Protein AF-A0AAU4X319-F1 (afdb_monomer_lite)

Secondary structure (DSSP, 8-state):
-HHHHHHHHTT--TT-GGGSHHHHHHHHHHHHHHHHHHHHHHHHH-SSHHHHHHHHHHHHHHHHHHHHHHTTTS--TT--HHHHHHHHHHHHHHHHHHHHHHHHHS-----

Sequence (111 aa):
MVVAVLAHAAGASDDFDPLHLSAYAPLTVFGVVLGAIGWAVVRRVAKNPAGLLRWLVPVLVVASFAPDLSLLGGGTPGSGPLAVAALMVMHVVVAVAAVTAYRRVLPLTVR

Radius of gyration: 16.07 Å; chains: 1; bounding box: 40×24×44 Å

Foldseek 3Di:
DVLLVVLVVVPQDPLPVCSDCVNCVVVLVVVLVVVLVVLVCLLVPPPCSPVVCVVVLVVVLVVVLPVLVVLPPPPDPRSDPSVSVSVSVVSVVSSVVSVVVCCVVPNRDDD

pLDDT: mean 71.29, std 10.65, range [48.81, 84.88]

Structure (mmCIF, N/CA/C/O backbone):
data_AF-A0AAU4X319-F1
#
_entry.id   AF-A0AAU4X319-F1
#
loop_
_atom_site.group_PDB
_atom_site.id
_atom_site.type_symbol
_atom_site.label_atom_id
_atom_site.label_alt_id
_atom_site.label_comp_id
_atom_site.label_asym_id
_atom_site.label_entity_id
_atom_site.label_seq_id
_atom_site.pdbx_PDB_ins_code
_atom_site.Cartn_x
_atom_site.Cartn_y
_atom_site.Cartn_z
_atom_site.occupancy
_atom_site.B_iso_or_equiv
_atom_site.auth_seq_id
_atom_site.auth_comp_id
_atom_site.auth_asym_id
_atom_site.auth_atom_id
_atom_site.pdbx_PDB_model_num
ATOM 1 N N . MET A 1 1 ? 1.657 -9.199 -8.985 1.00 52.47 1 MET A N 1
ATOM 2 C CA . MET A 1 1 ? 1.626 -10.009 -10.225 1.00 52.47 1 MET A CA 1
ATOM 3 C C . MET A 1 1 ? 1.075 -9.238 -11.416 1.00 52.47 1 MET A C 1
ATOM 5 O O . MET A 1 1 ? 1.861 -8.971 -12.306 1.00 52.47 1 MET A O 1
ATOM 9 N N . VAL A 1 2 ? -0.195 -8.805 -11.432 1.00 58.72 2 VAL A N 1
ATOM 10 C CA . VAL A 1 2 ? -0.775 -8.093 -12.600 1.00 58.72 2 VAL A CA 1
ATOM 11 C C . VAL A 1 2 ? 0.015 -6.833 -12.992 1.00 58.72 2 VAL A C 1
ATOM 13 O O . VAL A 1 2 ? 0.280 -6.625 -14.167 1.00 58.72 2 VAL A O 1
ATOM 16 N N . VAL A 1 3 ? 0.471 -6.043 -12.013 1.00 57.28 3 VAL A N 1
ATOM 17 C CA . VAL A 1 3 ? 1.262 -4.819 -12.261 1.00 57.28 3 VAL A CA 1
ATOM 18 C C . VAL A 1 3 ? 2.619 -5.122 -12.909 1.00 57.28 3 VAL A C 1
ATOM 20 O O . VAL A 1 3 ? 2.998 -4.448 -13.856 1.00 57.28 3 VAL A O 1
ATOM 23 N N . ALA A 1 4 ? 3.319 -6.166 -12.454 1.00 55.31 4 ALA A N 1
ATOM 24 C CA . ALA A 1 4 ? 4.607 -6.567 -13.025 1.00 55.31 4 ALA A CA 1
ATOM 25 C C . ALA A 1 4 ? 4.453 -7.082 -14.465 1.00 55.31 4 ALA A C 1
ATOM 27 O O . ALA A 1 4 ? 5.253 -6.744 -15.328 1.00 55.31 4 ALA A O 1
ATOM 28 N N . VAL A 1 5 ? 3.391 -7.844 -14.746 1.00 60.62 5 VAL A N 1
ATOM 29 C CA . VAL A 1 5 ? 3.085 -8.321 -16.106 1.00 60.62 5 VAL A CA 1
ATOM 30 C C . VAL A 1 5 ? 2.743 -7.152 -17.034 1.00 60.62 5 VAL A C 1
ATOM 32 O O . VAL A 1 5 ? 3.241 -7.094 -18.153 1.00 60.62 5 VAL A O 1
ATOM 35 N N . LEU A 1 6 ? 1.943 -6.191 -16.562 1.00 56.38 6 LEU A N 1
ATOM 36 C CA . LEU A 1 6 ? 1.604 -4.990 -17.329 1.00 56.38 6 LEU A CA 1
ATOM 37 C C . LEU A 1 6 ? 2.817 -4.086 -17.572 1.00 56.38 6 LEU A C 1
ATOM 39 O O . LEU A 1 6 ? 2.904 -3.473 -18.628 1.00 56.38 6 LEU A O 1
ATOM 43 N N . ALA A 1 7 ? 3.755 -4.017 -16.628 1.00 58.50 7 ALA A N 1
ATOM 44 C CA . ALA A 1 7 ? 4.971 -3.227 -16.772 1.00 58.50 7 ALA A CA 1
ATOM 45 C C . ALA A 1 7 ? 5.915 -3.803 -17.840 1.00 58.50 7 ALA A C 1
ATOM 47 O O . ALA A 1 7 ? 6.374 -3.050 -18.696 1.00 58.50 7 ALA A O 1
ATOM 48 N N . HIS A 1 8 ? 6.134 -5.123 -17.865 1.00 58.03 8 HIS A N 1
ATOM 49 C CA . HIS A 1 8 ? 6.892 -5.766 -18.950 1.00 58.03 8 HIS A CA 1
ATOM 50 C C . HIS A 1 8 ? 6.163 -5.634 -20.293 1.00 58.03 8 HIS A C 1
ATOM 52 O O . HIS A 1 8 ? 6.770 -5.271 -21.297 1.00 58.03 8 HIS A O 1
ATOM 58 N N . ALA A 1 9 ? 4.836 -5.813 -20.311 1.00 59.41 9 ALA A N 1
ATOM 59 C CA . ALA A 1 9 ? 4.034 -5.624 -21.521 1.00 59.41 9 ALA A CA 1
ATOM 60 C C . ALA A 1 9 ? 4.058 -4.174 -22.048 1.00 59.41 9 ALA A C 1
ATOM 62 O O . ALA A 1 9 ? 3.877 -3.954 -23.243 1.00 59.41 9 ALA A O 1
ATOM 63 N N . ALA A 1 10 ? 4.296 -3.189 -21.176 1.00 56.91 10 ALA A N 1
ATOM 64 C CA . ALA A 1 10 ? 4.454 -1.778 -21.528 1.00 56.91 10 ALA A CA 1
ATOM 65 C C . ALA A 1 10 ? 5.903 -1.384 -21.891 1.00 56.91 10 ALA A C 1
ATOM 67 O O . ALA A 1 10 ? 6.146 -0.215 -22.189 1.00 56.91 10 ALA A O 1
ATOM 68 N N . GLY A 1 11 ? 6.852 -2.330 -21.887 1.00 53.22 11 GLY A N 1
ATOM 69 C CA . GLY A 1 11 ? 8.236 -2.115 -22.322 1.00 53.22 11 GLY A CA 1
ATOM 70 C C . GLY A 1 11 ? 9.269 -1.945 -21.204 1.00 53.22 11 GLY A C 1
ATOM 71 O O . GLY A 1 11 ? 10.370 -1.468 -21.477 1.00 53.22 11 GLY A O 1
ATOM 72 N N . ALA A 1 12 ? 8.951 -2.306 -19.956 1.00 55.34 12 ALA A N 1
ATOM 73 C CA . ALA A 1 12 ? 9.978 -2.451 -18.922 1.00 55.34 12 ALA A CA 1
ATOM 74 C C . ALA A 1 12 ? 10.899 -3.635 -19.264 1.00 55.34 12 ALA A C 1
ATOM 76 O O . ALA A 1 12 ? 10.415 -4.704 -19.631 1.00 55.34 12 ALA A O 1
ATOM 77 N N . SER A 1 13 ? 12.215 -3.434 -19.168 1.00 51.22 13 SER A N 1
ATOM 78 C CA . SER A 1 13 ? 13.212 -4.460 -19.490 1.00 51.22 13 SER A CA 1
ATOM 79 C C . SER A 1 13 ? 13.144 -5.639 -18.521 1.00 51.22 13 SER A C 1
ATOM 81 O O . SER A 1 13 ? 13.095 -5.419 -17.309 1.00 51.22 13 SER A O 1
ATOM 83 N N . ASP A 1 14 ? 13.263 -6.857 -19.050 1.00 53.81 14 ASP A N 1
ATOM 84 C CA . ASP A 1 14 ? 13.298 -8.100 -18.265 1.00 53.81 14 ASP A CA 1
ATOM 85 C C . ASP A 1 14 ? 14.479 -8.162 -17.269 1.00 53.81 14 ASP A C 1
ATOM 87 O O . ASP A 1 14 ? 14.396 -8.860 -16.267 1.00 53.81 14 ASP A O 1
ATOM 91 N N . ASP A 1 15 ? 15.547 -7.382 -17.486 1.00 54.28 15 ASP A N 1
ATOM 92 C CA . ASP A 1 15 ? 16.717 -7.296 -16.588 1.00 54.28 15 ASP A CA 1
ATOM 93 C C . ASP A 1 15 ? 16.473 -6.469 -15.308 1.00 54.28 15 ASP A C 1
ATOM 95 O O . ASP A 1 15 ? 17.375 -6.292 -14.485 1.00 54.28 15 ASP A O 1
ATOM 99 N N . PHE A 1 16 ? 15.270 -5.920 -15.115 1.00 53.78 16 PHE A N 1
ATOM 100 C CA . PHE A 1 16 ? 14.965 -5.139 -13.921 1.00 53.78 16 PHE A CA 1
ATOM 101 C C . PHE A 1 16 ? 14.591 -6.062 -12.752 1.00 53.78 16 PHE A C 1
ATOM 103 O O . PHE A 1 16 ? 13.420 -6.330 -12.480 1.00 53.78 16 PHE A O 1
ATOM 110 N N . ASP A 1 17 ? 15.613 -6.507 -12.020 1.00 57.56 17 ASP A N 1
ATOM 111 C CA . ASP A 1 17 ? 15.527 -7.380 -10.837 1.00 57.56 17 ASP A CA 1
ATOM 112 C C . ASP A 1 17 ? 14.423 -7.018 -9.812 1.00 57.56 17 ASP A C 1
ATOM 114 O O . ASP A 1 17 ? 13.783 -7.923 -9.270 1.00 57.56 1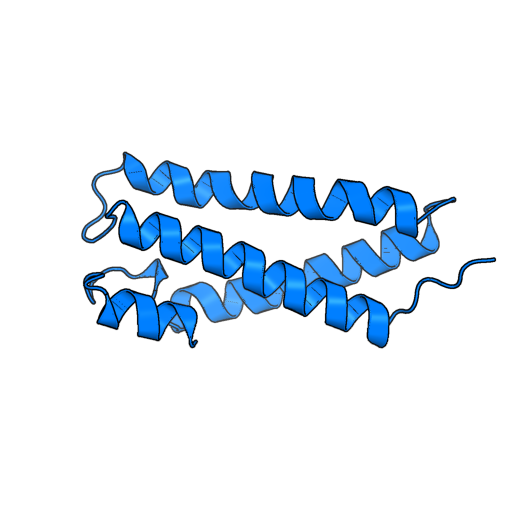7 ASP A O 1
ATOM 118 N N . PRO A 1 18 ? 14.099 -5.739 -9.531 1.00 56.78 18 PRO A N 1
ATOM 119 C CA . PRO A 1 18 ? 12.999 -5.402 -8.619 1.00 56.78 18 PRO A CA 1
ATOM 120 C C . PRO A 1 18 ? 11.608 -5.830 -9.117 1.00 56.78 18 PRO A C 1
ATOM 122 O O . PRO A 1 18 ? 10.669 -5.912 -8.325 1.00 56.78 18 PRO A O 1
ATOM 125 N N . LEU A 1 19 ? 11.461 -6.119 -10.414 1.00 54.38 19 LEU A N 1
ATOM 126 C CA . LEU A 1 19 ? 10.257 -6.691 -11.015 1.00 54.38 19 LEU A CA 1
ATOM 127 C C . LEU A 1 19 ? 10.261 -8.233 -11.027 1.00 54.38 19 LEU A C 1
ATOM 129 O O . LEU A 1 19 ? 9.248 -8.835 -11.406 1.00 54.38 19 LEU A O 1
ATOM 133 N N . HIS A 1 20 ? 11.331 -8.883 -10.552 1.00 56.91 20 HIS A N 1
ATOM 134 C CA . HIS A 1 20 ? 11.373 -10.329 -10.355 1.00 56.91 20 HIS A CA 1
ATOM 135 C C . HIS A 1 20 ? 10.659 -10.755 -9.073 1.00 56.91 20 HIS A C 1
ATOM 137 O O . HIS A 1 20 ? 10.854 -10.216 -7.983 1.00 56.91 20 HIS A O 1
ATOM 143 N N . LEU A 1 21 ? 9.841 -11.800 -9.204 1.00 52.44 21 LEU A N 1
ATOM 144 C CA . LEU A 1 21 ? 8.975 -12.316 -8.140 1.00 52.44 21 LEU A CA 1
ATOM 145 C C . LEU A 1 21 ? 9.742 -12.727 -6.875 1.00 52.44 21 LEU A C 1
ATOM 147 O O . LEU A 1 21 ? 9.223 -12.594 -5.768 1.00 52.44 21 LEU A O 1
ATOM 151 N N . SER A 1 22 ? 10.985 -13.180 -7.035 1.00 53.72 22 SER A N 1
ATOM 152 C CA . SER A 1 22 ? 11.897 -13.543 -5.949 1.00 53.72 22 SER A CA 1
ATOM 153 C C . SER A 1 22 ? 12.333 -12.349 -5.096 1.00 53.72 22 SER A C 1
ATOM 155 O O . SER A 1 22 ? 12.536 -12.518 -3.896 1.00 53.72 22 SER A O 1
ATOM 157 N N . ALA A 1 23 ? 12.445 -11.153 -5.680 1.00 59.12 23 ALA A N 1
ATOM 158 C CA . ALA A 1 23 ? 12.932 -9.963 -4.990 1.00 59.12 23 ALA A CA 1
ATOM 159 C C . ALA A 1 23 ? 11.840 -9.300 -4.133 1.00 59.12 23 ALA A C 1
ATOM 161 O O . ALA A 1 23 ? 12.089 -8.931 -2.984 1.00 59.12 23 ALA A O 1
ATOM 162 N N . TYR A 1 24 ? 10.606 -9.190 -4.641 1.00 59.59 24 TYR A N 1
ATOM 163 C CA . TYR A 1 24 ? 9.540 -8.459 -3.939 1.00 59.59 24 TYR A CA 1
ATOM 164 C C . TYR A 1 24 ? 8.595 -9.334 -3.104 1.00 59.59 24 TYR A C 1
ATOM 166 O O . TYR A 1 24 ? 7.947 -8.814 -2.193 1.00 59.59 24 TYR A O 1
ATOM 174 N N . ALA A 1 25 ? 8.488 -10.646 -3.354 1.00 62.03 25 ALA A N 1
ATOM 175 C CA . ALA A 1 25 ? 7.611 -11.524 -2.570 1.00 62.03 25 ALA A CA 1
ATOM 176 C C . ALA A 1 25 ? 7.955 -11.573 -1.064 1.00 62.03 25 ALA A C 1
ATOM 178 O O . ALA A 1 25 ? 7.046 -11.348 -0.258 1.00 62.03 25 ALA A O 1
ATOM 179 N N . PRO A 1 26 ? 9.217 -11.799 -0.635 1.00 65.81 26 PRO A N 1
ATOM 180 C CA . PRO A 1 26 ? 9.542 -11.828 0.791 1.00 65.81 26 PRO A CA 1
ATOM 181 C C . PRO A 1 26 ? 9.358 -10.454 1.448 1.00 65.81 26 PRO A C 1
ATOM 183 O O . PRO A 1 26 ? 8.778 -10.372 2.530 1.00 65.81 26 PRO A O 1
ATOM 186 N N . LEU A 1 27 ? 9.752 -9.365 0.775 1.00 68.12 27 LEU A N 1
ATOM 187 C CA . LEU A 1 27 ? 9.529 -8.002 1.271 1.00 68.12 27 LEU A CA 1
ATOM 188 C C . LEU A 1 27 ? 8.039 -7.686 1.440 1.00 68.12 27 LEU A C 1
ATOM 190 O O . LEU A 1 27 ? 7.655 -7.063 2.427 1.00 68.12 27 LEU A O 1
ATOM 194 N N . THR A 1 28 ? 7.190 -8.154 0.523 1.00 67.81 28 THR A N 1
ATOM 195 C CA . THR A 1 28 ? 5.734 -7.978 0.621 1.00 67.81 28 THR A CA 1
ATOM 196 C C . THR A 1 28 ? 5.179 -8.705 1.842 1.00 67.81 28 THR A C 1
ATOM 198 O O . THR A 1 28 ? 4.376 -8.134 2.577 1.00 67.81 28 THR A O 1
ATOM 201 N N . VAL A 1 29 ? 5.627 -9.938 2.106 1.00 75.38 29 VAL A N 1
ATOM 202 C CA . VAL A 1 29 ? 5.215 -10.687 3.303 1.00 75.38 29 VAL A CA 1
ATOM 203 C C . VAL A 1 29 ? 5.620 -9.934 4.569 1.00 75.38 29 VAL A C 1
ATOM 205 O O . VAL A 1 29 ? 4.772 -9.699 5.429 1.00 75.38 29 VAL A O 1
ATOM 208 N N . PHE A 1 30 ? 6.875 -9.488 4.665 1.00 76.75 30 PHE A N 1
ATOM 209 C CA . PHE A 1 30 ? 7.336 -8.696 5.807 1.00 76.75 30 PHE A CA 1
ATOM 210 C C . PHE A 1 30 ? 6.541 -7.399 5.969 1.00 76.75 30 PHE A C 1
ATOM 212 O O . PHE A 1 30 ? 6.078 -7.106 7.070 1.00 76.75 30 PHE A O 1
ATOM 219 N N . GLY A 1 31 ? 6.328 -6.653 4.883 1.00 72.88 31 GLY A N 1
ATOM 220 C CA . GLY A 1 31 ? 5.572 -5.402 4.891 1.00 72.88 31 GLY A CA 1
ATOM 221 C C . GLY A 1 31 ? 4.121 -5.586 5.336 1.00 72.88 31 GLY A C 1
ATOM 222 O O . GLY A 1 31 ? 3.613 -4.794 6.129 1.00 72.88 31 GLY A O 1
ATOM 223 N N . VAL A 1 32 ? 3.461 -6.662 4.901 1.00 76.62 32 VAL A N 1
ATOM 224 C CA . VAL A 1 32 ? 2.096 -6.995 5.334 1.00 76.62 32 VAL A CA 1
ATOM 225 C C . VAL A 1 32 ? 2.075 -7.405 6.807 1.00 76.62 32 VAL A C 1
ATOM 227 O O . VAL A 1 32 ? 1.239 -6.918 7.561 1.00 76.62 32 VAL A O 1
ATOM 230 N N . VAL A 1 33 ? 3.006 -8.241 7.269 1.00 79.50 33 VAL A N 1
ATOM 231 C CA . VAL A 1 33 ? 3.053 -8.647 8.685 1.00 79.50 33 VAL A CA 1
ATOM 232 C C . VAL A 1 33 ? 3.314 -7.444 9.595 1.00 79.50 33 VAL A C 1
ATOM 234 O O . VAL A 1 33 ? 2.570 -7.223 10.551 1.00 79.50 33 VAL A O 1
ATOM 237 N N . LEU A 1 34 ? 4.312 -6.617 9.275 1.00 78.56 34 LEU A N 1
ATOM 238 C CA . LEU A 1 34 ? 4.602 -5.375 10.000 1.00 78.56 34 LEU A CA 1
ATOM 239 C C . LEU A 1 34 ? 3.419 -4.404 9.955 1.00 78.56 34 LEU A C 1
ATOM 241 O O . LEU A 1 34 ? 3.066 -3.817 10.978 1.00 78.56 34 LEU A O 1
ATOM 245 N N . GLY A 1 35 ? 2.759 -4.277 8.802 1.00 76.56 35 GLY A N 1
ATOM 246 C CA . GLY A 1 35 ? 1.555 -3.467 8.648 1.00 76.56 35 GLY A CA 1
ATOM 247 C C . GLY A 1 35 ? 0.399 -3.952 9.526 1.00 76.56 35 GLY A C 1
ATOM 248 O O . GLY A 1 35 ? -0.270 -3.137 10.159 1.00 76.56 35 GLY A O 1
ATOM 249 N N . ALA A 1 36 ? 0.193 -5.266 9.628 1.00 76.12 36 ALA A N 1
ATOM 250 C CA . ALA A 1 36 ? -0.826 -5.864 10.486 1.00 76.12 36 ALA A CA 1
ATOM 251 C C . ALA A 1 36 ? -0.520 -5.642 11.975 1.00 76.12 36 ALA A C 1
ATOM 253 O O . ALA A 1 36 ? -1.419 -5.298 12.746 1.00 76.12 36 ALA A O 1
ATOM 254 N N . ILE A 1 37 ? 0.750 -5.773 12.376 1.00 81.75 37 ILE A N 1
ATOM 255 C CA . ILE A 1 37 ? 1.207 -5.461 13.737 1.00 81.75 37 ILE A CA 1
ATOM 256 C C . ILE A 1 37 ? 0.954 -3.979 14.044 1.00 81.75 37 ILE A C 1
ATOM 258 O O . ILE A 1 37 ? 0.319 -3.664 15.050 1.00 81.75 37 ILE A O 1
ATOM 262 N N . GLY A 1 38 ? 1.370 -3.070 13.157 1.00 79.81 38 GLY A N 1
ATOM 263 C CA . GLY A 1 38 ? 1.137 -1.632 13.300 1.00 79.81 38 GLY A CA 1
ATOM 264 C C . GLY A 1 38 ? -0.351 -1.287 13.407 1.00 79.81 38 GLY A C 1
ATOM 265 O O . GLY A 1 38 ? -0.750 -0.523 14.286 1.00 79.81 38 GLY A O 1
ATOM 266 N N . TRP A 1 39 ? -1.195 -1.916 12.583 1.00 80.00 39 TRP A N 1
ATOM 267 C CA . TRP A 1 39 ? -2.651 -1.769 12.644 1.00 80.00 39 TRP A CA 1
ATOM 268 C C . TRP A 1 39 ? -3.221 -2.222 13.991 1.00 80.00 39 TRP A C 1
ATOM 270 O O . TRP A 1 39 ? -4.023 -1.510 14.599 1.00 80.00 39 TRP A O 1
ATOM 280 N N . ALA A 1 40 ? -2.797 -3.387 14.489 1.00 80.31 40 ALA A N 1
ATOM 281 C CA . ALA A 1 40 ? -3.245 -3.923 15.770 1.00 80.31 40 ALA A CA 1
ATOM 282 C C . ALA A 1 40 ? -2.812 -3.043 16.956 1.00 80.31 40 ALA A C 1
ATOM 284 O O . ALA A 1 40 ? -3.606 -2.814 17.872 1.00 80.31 40 ALA A O 1
ATOM 285 N N . VAL A 1 41 ? -1.589 -2.506 16.923 1.00 82.25 41 VAL A N 1
ATOM 286 C CA . VAL A 1 41 ? -1.076 -1.574 17.939 1.00 82.25 41 VAL A CA 1
ATOM 287 C C . VAL A 1 41 ? -1.864 -0.266 17.920 1.00 82.25 41 VAL A C 1
ATOM 289 O O . VAL A 1 41 ? -2.369 0.148 18.964 1.00 82.25 41 VAL A O 1
ATOM 292 N N . VAL A 1 42 ? -2.051 0.353 16.748 1.00 82.06 42 VAL A N 1
ATOM 293 C CA . VAL A 1 42 ? -2.839 1.590 16.614 1.00 82.06 42 VAL A CA 1
ATOM 294 C C . VAL A 1 42 ? -4.271 1.375 17.090 1.00 82.06 42 VAL A C 1
ATOM 296 O O . VAL A 1 42 ? -4.780 2.184 17.859 1.00 82.06 42 VAL A O 1
ATOM 299 N N . ARG A 1 43 ? -4.904 0.257 16.718 1.00 79.06 43 ARG A N 1
ATOM 300 C CA . ARG A 1 43 ? -6.238 -0.112 17.213 1.00 79.06 43 ARG A CA 1
ATOM 301 C C . ARG A 1 43 ? -6.294 -0.189 18.741 1.00 79.06 43 ARG A C 1
ATOM 303 O O . ARG A 1 43 ? -7.305 0.195 19.317 1.00 79.06 43 ARG A O 1
ATOM 310 N N . ARG A 1 44 ? -5.255 -0.723 19.388 1.00 80.56 44 ARG A N 1
ATOM 311 C CA . ARG A 1 44 ? -5.234 -0.956 20.841 1.00 80.56 44 ARG A CA 1
ATOM 312 C C . ARG A 1 44 ? -4.893 0.295 21.650 1.00 80.56 44 ARG A C 1
ATOM 314 O O . ARG A 1 44 ? -5.365 0.418 22.775 1.00 80.56 44 ARG A O 1
ATOM 321 N N . VAL A 1 45 ? -4.064 1.184 21.107 1.00 82.31 45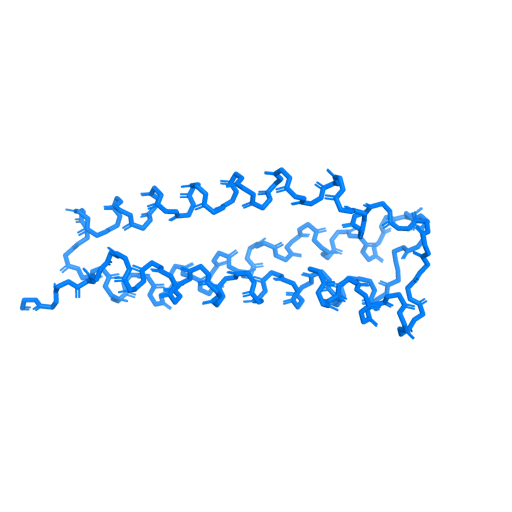 VAL A N 1
ATOM 322 C CA . VAL A 1 45 ? -3.492 2.323 21.846 1.00 82.31 45 VAL A CA 1
ATOM 323 C C . VAL A 1 45 ? -4.157 3.653 21.484 1.00 82.31 45 VAL A C 1
ATOM 325 O O . VAL A 1 45 ? -4.255 4.543 22.330 1.00 82.31 45 VAL A O 1
ATOM 328 N N . ALA A 1 46 ? -4.620 3.828 20.243 1.00 79.88 46 ALA A N 1
ATOM 329 C CA . ALA A 1 46 ? -5.147 5.112 19.799 1.00 79.88 46 ALA A CA 1
ATOM 330 C C . ALA A 1 46 ? -6.568 5.359 20.319 1.00 79.88 46 ALA A C 1
ATOM 332 O O . ALA A 1 46 ? -7.456 4.522 20.180 1.00 79.88 46 ALA A O 1
ATOM 333 N N . LYS A 1 47 ? -6.807 6.576 20.825 1.00 77.00 47 LYS A N 1
ATOM 334 C CA . LYS A 1 47 ? -8.151 7.049 21.199 1.00 77.00 47 LYS A CA 1
ATOM 335 C C . LYS A 1 47 ? -9.089 7.184 19.990 1.00 77.00 47 LYS A C 1
ATOM 337 O O . LYS A 1 47 ? -10.290 7.005 20.132 1.00 77.00 47 LYS A O 1
ATOM 342 N N . ASN A 1 48 ? -8.543 7.487 18.807 1.00 80.12 48 ASN A N 1
ATOM 343 C CA . ASN A 1 48 ? -9.265 7.521 17.531 1.00 80.12 48 ASN A CA 1
ATOM 344 C C . ASN A 1 48 ? -8.451 6.788 16.442 1.00 80.12 48 ASN A C 1
ATOM 346 O O . ASN A 1 48 ? -7.737 7.427 15.660 1.00 80.12 48 ASN A O 1
ATOM 350 N N . PRO A 1 49 ? -8.517 5.445 16.392 1.00 75.38 49 PRO A N 1
ATOM 351 C CA . PRO A 1 49 ? -7.700 4.651 15.476 1.00 75.38 49 PRO A CA 1
ATOM 352 C C . PRO A 1 49 ? -8.065 4.897 14.008 1.00 75.38 49 PRO A C 1
ATOM 354 O O . PRO A 1 49 ? -7.187 4.880 13.151 1.00 75.38 49 PRO A O 1
ATOM 357 N N . ALA A 1 50 ? -9.336 5.188 13.710 1.00 77.06 50 ALA A N 1
ATOM 358 C CA . ALA A 1 50 ? -9.784 5.480 12.352 1.00 77.06 50 ALA A CA 1
ATOM 359 C C . ALA A 1 50 ? -9.194 6.796 11.822 1.00 77.06 50 ALA A C 1
ATOM 361 O O . ALA A 1 50 ? -8.716 6.834 10.689 1.00 77.06 50 ALA A O 1
ATOM 362 N N . GLY A 1 51 ? -9.187 7.853 12.642 1.00 79.88 51 GLY A N 1
ATOM 363 C CA . GLY A 1 51 ? -8.570 9.134 12.293 1.00 79.88 51 GLY A CA 1
ATOM 364 C C . GLY A 1 51 ? -7.058 9.017 12.103 1.00 79.88 51 GLY A C 1
ATOM 365 O O . GLY A 1 51 ? -6.533 9.482 11.093 1.00 79.88 51 GLY A O 1
ATOM 366 N N . LEU A 1 52 ? -6.373 8.325 13.022 1.00 81.44 52 LEU A N 1
ATOM 367 C CA . LEU A 1 52 ? -4.924 8.137 12.943 1.00 81.44 52 LEU A CA 1
ATOM 368 C C . LEU A 1 52 ? -4.523 7.329 11.704 1.00 81.44 52 LEU A C 1
ATOM 370 O O . LEU A 1 52 ? -3.648 7.757 10.961 1.00 81.44 52 LEU A O 1
ATOM 374 N N . LEU A 1 53 ? -5.196 6.209 11.420 1.00 80.12 53 LEU A N 1
ATOM 375 C CA . LEU A 1 53 ? -4.906 5.393 10.234 1.00 80.12 53 LEU A CA 1
ATOM 376 C C . LEU A 1 53 ? -5.215 6.129 8.925 1.00 80.12 53 LEU A C 1
ATOM 378 O O . LEU A 1 53 ? -4.530 5.907 7.931 1.00 80.12 53 LEU A O 1
ATOM 382 N N . ARG A 1 54 ? -6.197 7.039 8.914 1.00 80.69 54 ARG A N 1
ATOM 383 C CA . ARG A 1 54 ? -6.521 7.854 7.733 1.00 80.69 5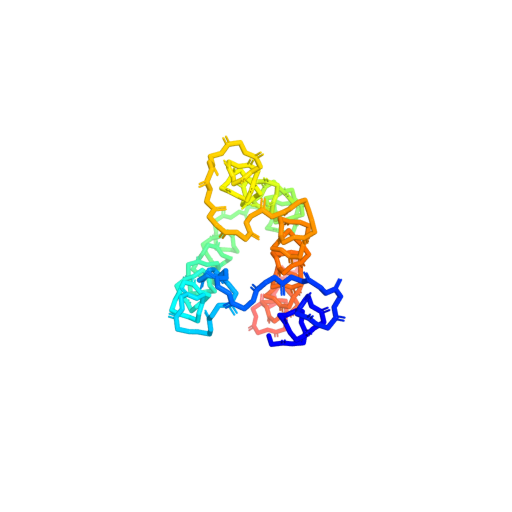4 ARG A CA 1
ATOM 384 C C . ARG A 1 54 ? -5.398 8.824 7.354 1.00 80.69 54 ARG A C 1
ATOM 386 O O . ARG A 1 54 ? -5.311 9.186 6.187 1.00 80.69 54 ARG A O 1
ATOM 393 N N . TRP A 1 55 ? -4.546 9.206 8.308 1.00 84.00 55 TRP A N 1
ATOM 394 C CA . TRP A 1 55 ? -3.355 10.024 8.063 1.00 84.00 55 TRP A CA 1
ATOM 395 C C . TRP A 1 55 ? -2.083 9.179 7.922 1.00 84.00 55 TRP A C 1
ATOM 397 O O . TRP A 1 55 ? -1.296 9.387 7.005 1.00 84.00 55 TRP A O 1
ATOM 407 N N . LEU A 1 56 ? -1.913 8.169 8.777 1.00 79.44 56 LEU A N 1
ATOM 408 C CA . LEU A 1 56 ? -0.729 7.311 8.799 1.00 79.44 56 LEU A CA 1
ATOM 409 C C . LEU A 1 56 ? -0.565 6.526 7.491 1.00 79.44 56 LEU A C 1
ATOM 411 O O . LEU A 1 56 ? 0.534 6.456 6.956 1.00 79.44 56 LEU A O 1
ATOM 415 N N . VAL A 1 57 ? -1.651 5.957 6.955 1.00 81.81 57 VAL A N 1
ATOM 416 C CA . VAL A 1 57 ? -1.613 5.159 5.719 1.00 81.81 57 VAL A CA 1
ATOM 417 C C . VAL A 1 57 ? -1.078 5.964 4.528 1.00 81.81 57 VAL A C 1
ATOM 419 O O . VAL A 1 57 ? -0.095 5.516 3.941 1.00 81.81 57 VAL A O 1
ATOM 422 N N . PRO A 1 58 ? -1.649 7.127 4.148 1.00 81.44 58 PRO A N 1
ATOM 423 C CA . PRO A 1 58 ? -1.122 7.884 3.016 1.00 81.44 58 PRO A CA 1
ATOM 424 C C . PRO A 1 58 ? 0.309 8.378 3.257 1.00 81.44 58 PRO A C 1
ATOM 426 O O . PRO A 1 58 ? 1.108 8.343 2.329 1.00 81.44 58 PRO A O 1
ATOM 429 N N . VAL A 1 59 ? 0.669 8.762 4.488 1.00 84.56 59 VAL A N 1
ATOM 430 C CA . VAL A 1 59 ? 2.050 9.157 4.821 1.00 84.56 59 VAL A CA 1
ATOM 431 C C . VAL A 1 59 ? 3.030 8.005 4.607 1.00 84.56 59 VAL A C 1
ATOM 433 O O . VAL A 1 59 ? 4.075 8.204 3.995 1.00 84.56 59 VAL A O 1
ATOM 436 N N . LEU A 1 60 ? 2.694 6.794 5.056 1.00 81.31 60 LEU A N 1
ATOM 437 C CA . LEU A 1 60 ? 3.544 5.616 4.868 1.00 81.31 60 LEU A CA 1
ATOM 438 C C . LEU A 1 60 ? 3.653 5.205 3.397 1.00 81.31 60 LEU A C 1
ATOM 440 O O . LEU A 1 60 ? 4.730 4.810 2.964 1.00 81.31 60 LEU A O 1
ATOM 444 N N . VAL A 1 61 ? 2.574 5.341 2.621 1.00 84.88 61 VAL A N 1
ATOM 445 C CA . VAL A 1 61 ? 2.612 5.114 1.168 1.00 84.88 61 VAL A CA 1
ATOM 446 C C . VAL A 1 61 ? 3.561 6.107 0.501 1.00 84.88 61 VAL A C 1
ATOM 448 O O . VAL A 1 61 ? 4.449 5.696 -0.238 1.00 84.88 61 VAL A O 1
ATOM 451 N N . VAL A 1 62 ? 3.453 7.398 0.816 1.00 84.75 62 VAL A N 1
ATOM 452 C CA . VAL A 1 62 ? 4.372 8.410 0.274 1.00 84.75 62 VAL A CA 1
ATOM 453 C C . VAL A 1 62 ? 5.814 8.149 0.715 1.00 84.75 62 VAL A C 1
ATOM 455 O O . VAL A 1 62 ? 6.728 8.268 -0.093 1.00 84.75 62 VAL A O 1
ATOM 458 N N . ALA A 1 63 ? 6.042 7.738 1.963 1.00 83.62 63 ALA A N 1
ATOM 459 C CA . ALA A 1 63 ? 7.376 7.377 2.437 1.00 83.62 63 ALA A CA 1
ATOM 460 C C . ALA A 1 63 ? 7.951 6.157 1.693 1.00 83.62 63 ALA A C 1
ATOM 462 O O . ALA A 1 63 ? 9.142 6.139 1.382 1.00 83.62 63 ALA A O 1
ATOM 463 N N . SER A 1 64 ? 7.112 5.170 1.350 1.00 77.75 64 SER A N 1
ATOM 464 C CA . SER A 1 64 ? 7.523 3.986 0.578 1.00 77.75 64 SER A CA 1
ATOM 465 C C . SER A 1 64 ? 7.942 4.288 -0.861 1.00 77.75 64 SER A C 1
ATOM 467 O O . SER A 1 64 ? 8.576 3.452 -1.488 1.00 77.75 64 SER A O 1
ATOM 469 N N . PHE A 1 65 ? 7.662 5.492 -1.362 1.00 81.12 65 PHE A N 1
ATOM 470 C CA . PHE A 1 65 ? 8.106 5.944 -2.678 1.00 81.12 65 PHE A CA 1
ATOM 471 C C . PHE A 1 65 ? 9.545 6.464 -2.701 1.00 81.12 65 PHE A C 1
ATOM 473 O O . PHE A 1 65 ? 10.134 6.577 -3.772 1.00 81.12 65 PHE A O 1
ATOM 480 N N . ALA A 1 66 ? 10.130 6.806 -1.550 1.00 81.69 66 ALA A N 1
ATOM 481 C CA . ALA A 1 66 ? 11.493 7.338 -1.502 1.00 81.69 66 ALA A CA 1
ATOM 482 C C . ALA A 1 66 ? 12.545 6.368 -2.092 1.00 81.69 66 ALA A C 1
ATOM 484 O O . ALA A 1 66 ? 13.377 6.826 -2.879 1.00 81.69 66 ALA A O 1
ATOM 485 N N . PRO A 1 67 ? 12.503 5.049 -1.804 1.00 76.44 67 PRO A N 1
ATOM 486 C CA . PRO A 1 67 ? 13.344 4.067 -2.485 1.00 76.44 67 PRO A CA 1
ATOM 487 C C . PRO A 1 67 ? 13.099 4.038 -3.999 1.00 76.44 67 PRO A C 1
ATOM 489 O O . PRO A 1 67 ? 14.062 4.069 -4.759 1.00 76.44 67 PRO A O 1
ATOM 492 N N . ASP A 1 68 ? 11.838 4.060 -4.443 1.00 77.44 68 ASP A N 1
ATOM 493 C CA . ASP A 1 68 ? 11.479 4.015 -5.869 1.00 77.44 68 ASP A CA 1
ATOM 494 C C . ASP A 1 68 ? 12.064 5.217 -6.629 1.00 77.44 68 ASP A C 1
ATOM 496 O O . ASP A 1 68 ? 12.654 5.070 -7.698 1.00 77.44 68 ASP A O 1
ATOM 500 N N . LEU A 1 69 ? 11.966 6.415 -6.048 1.00 78.38 69 LEU A N 1
ATOM 501 C CA . LEU A 1 69 ? 12.511 7.641 -6.633 1.00 78.38 69 LEU A CA 1
ATOM 502 C C . LEU A 1 69 ? 14.045 7.651 -6.663 1.00 78.38 69 LEU A C 1
ATOM 504 O O . LEU A 1 69 ? 14.623 8.258 -7.564 1.00 78.38 69 LEU A O 1
ATOM 508 N N . SER A 1 70 ? 14.716 6.957 -5.735 1.00 78.44 70 SER A N 1
ATOM 509 C CA . SER A 1 70 ? 16.181 6.822 -5.764 1.00 78.44 70 SER A CA 1
ATOM 510 C C . SER A 1 70 ? 16.686 6.086 -7.016 1.00 78.44 70 SER A C 1
ATOM 512 O O . SER A 1 70 ? 17.806 6.329 -7.470 1.00 78.44 70 SER A O 1
ATOM 514 N N . LEU A 1 71 ? 15.833 5.266 -7.642 1.00 73.38 71 LEU A N 1
ATOM 515 C CA . LEU A 1 71 ? 16.147 4.514 -8.859 1.00 73.38 71 LEU A CA 1
ATOM 516 C C . LEU A 1 71 ? 16.097 5.373 -10.135 1.00 73.38 71 LEU A C 1
ATOM 518 O O . LEU A 1 71 ? 16.606 4.947 -11.166 1.00 73.38 71 LEU A O 1
ATOM 522 N N . LEU A 1 72 ? 15.535 6.591 -10.088 1.00 70.06 72 LEU A N 1
ATOM 523 C CA . LEU A 1 72 ? 15.515 7.514 -11.237 1.00 70.06 72 LEU A CA 1
ATOM 524 C C . LEU A 1 72 ? 16.891 8.130 -11.549 1.00 70.06 72 LEU A C 1
ATOM 526 O O . LEU A 1 72 ? 17.058 8.705 -12.622 1.00 70.06 72 LEU A O 1
ATOM 530 N N . GLY A 1 73 ? 17.860 8.048 -10.627 1.00 62.44 73 GLY A N 1
ATOM 531 C CA . GLY A 1 73 ? 19.163 8.720 -10.752 1.00 62.44 73 GLY A CA 1
ATOM 532 C C . GLY A 1 73 ? 20.401 7.829 -10.599 1.00 62.44 73 GLY A C 1
ATOM 533 O O . GLY A 1 73 ? 21.488 8.238 -11.001 1.00 62.44 73 GLY A O 1
ATOM 534 N N . GLY A 1 74 ? 20.272 6.626 -10.034 1.00 58.06 74 GLY A N 1
ATOM 535 C CA . GLY A 1 74 ? 21.366 5.654 -9.965 1.00 58.06 74 GLY A CA 1
ATOM 536 C C . GLY A 1 74 ? 21.310 4.759 -11.193 1.00 58.06 74 GLY A C 1
ATOM 537 O O . GLY A 1 74 ? 20.280 4.124 -11.378 1.00 58.06 74 GLY A O 1
ATOM 538 N N . GLY A 1 75 ? 22.363 4.732 -12.021 1.00 57.88 75 GLY A N 1
ATOM 539 C CA . GLY A 1 75 ? 22.463 4.037 -13.320 1.00 57.88 75 GLY A CA 1
ATOM 540 C C . GLY A 1 75 ? 22.270 2.516 -13.280 1.00 57.88 75 GLY A C 1
ATOM 541 O O . GLY A 1 75 ? 23.147 1.757 -13.684 1.00 57.88 75 GLY A O 1
ATOM 542 N N . THR A 1 76 ? 21.121 2.084 -12.778 1.00 60.56 76 THR A N 1
ATOM 543 C CA . THR A 1 76 ? 20.691 0.705 -12.636 1.00 60.56 76 THR A CA 1
ATOM 544 C C . THR A 1 76 ? 20.160 0.269 -14.000 1.00 60.56 76 THR A C 1
ATOM 546 O O . THR A 1 76 ? 19.292 0.942 -14.563 1.00 60.56 76 THR A O 1
ATOM 549 N N . PRO A 1 77 ? 20.674 -0.821 -14.586 1.00 56.09 77 PRO A N 1
ATOM 550 C CA . PRO A 1 77 ? 20.159 -1.326 -15.852 1.00 56.09 77 PRO A CA 1
ATOM 551 C C . PRO A 1 77 ? 18.641 -1.544 -15.757 1.00 56.09 77 PRO A C 1
ATOM 553 O O . PRO A 1 77 ? 18.157 -2.155 -14.807 1.00 56.09 77 PRO A O 1
ATOM 556 N N .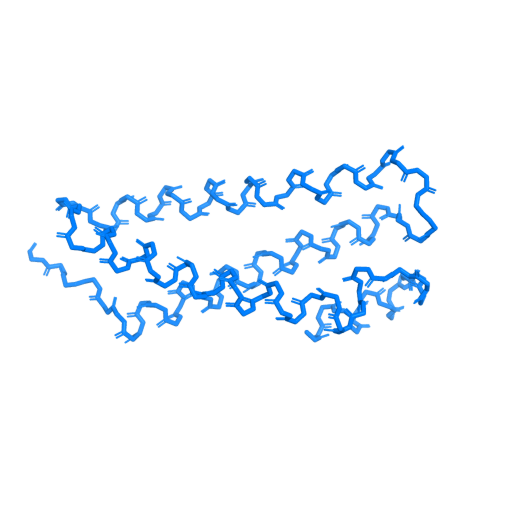 GLY A 1 78 ? 17.876 -0.976 -16.692 1.00 58.69 78 GLY A N 1
ATOM 557 C CA . GLY A 1 78 ? 16.417 -1.131 -16.726 1.00 58.69 78 GLY A CA 1
ATOM 558 C C . GLY A 1 78 ? 15.594 -0.187 -15.837 1.00 58.69 78 GLY A C 1
ATOM 559 O O . GLY A 1 78 ? 14.364 -0.204 -15.925 1.00 58.69 78 GLY A O 1
ATOM 560 N N . SER A 1 79 ? 16.214 0.685 -15.029 1.00 59.78 79 SER A N 1
ATOM 561 C CA . SER A 1 79 ? 15.499 1.663 -14.190 1.00 59.78 79 SER A CA 1
ATOM 562 C C . SER A 1 79 ? 15.013 2.883 -14.988 1.00 59.78 79 SER A C 1
ATOM 564 O O . SER A 1 79 ? 15.496 4.004 -14.841 1.00 59.78 79 SER A O 1
ATOM 566 N N . GLY A 1 80 ? 14.038 2.669 -15.872 1.00 69.06 80 GLY A N 1
ATOM 567 C CA . GLY A 1 80 ? 13.354 3.748 -16.585 1.00 69.06 80 GLY A CA 1
ATOM 568 C C . GLY A 1 80 ? 12.273 4.439 -15.734 1.00 69.06 80 GLY A C 1
ATOM 569 O O . GLY A 1 80 ? 11.755 3.840 -14.786 1.00 69.06 80 GLY A O 1
ATOM 570 N N . PRO A 1 81 ? 11.825 5.655 -16.108 1.00 74.38 81 PRO A N 1
ATOM 571 C CA . PRO A 1 81 ? 10.699 6.337 -15.455 1.00 74.38 81 PRO A CA 1
ATOM 572 C C . PRO A 1 81 ? 9.426 5.480 -15.378 1.00 74.38 81 PRO A C 1
ATOM 574 O O . PRO A 1 81 ? 8.676 5.554 -14.408 1.00 74.38 81 PRO A O 1
ATOM 577 N N . LEU A 1 82 ? 9.212 4.623 -16.383 1.00 70.94 82 LEU A N 1
ATOM 578 C CA . LEU A 1 82 ? 8.120 3.648 -16.429 1.00 70.94 82 LEU A CA 1
ATOM 579 C C . LEU A 1 82 ? 8.243 2.554 -15.358 1.00 70.94 82 LEU A C 1
ATOM 581 O O . LEU A 1 82 ? 7.242 2.211 -14.733 1.00 70.94 82 LEU A O 1
ATOM 585 N N . ALA A 1 83 ? 9.448 2.031 -15.113 1.00 69.62 83 ALA A N 1
ATOM 586 C CA . ALA A 1 83 ? 9.679 1.010 -14.090 1.00 69.62 83 ALA A CA 1
ATOM 587 C C . ALA A 1 83 ? 9.431 1.576 -12.684 1.00 69.62 83 ALA A C 1
ATOM 589 O O . ALA A 1 83 ? 8.752 0.955 -11.867 1.00 69.62 83 ALA A O 1
ATOM 590 N N . VAL A 1 84 ? 9.887 2.807 -12.438 1.00 76.25 84 VAL A N 1
ATOM 591 C CA . VAL A 1 84 ? 9.631 3.523 -11.182 1.00 76.25 84 VAL A CA 1
ATOM 592 C C . VAL A 1 84 ? 8.140 3.792 -11.003 1.00 76.25 84 VAL A C 1
ATOM 594 O O . VAL A 1 84 ? 7.582 3.473 -9.957 1.00 76.25 84 VAL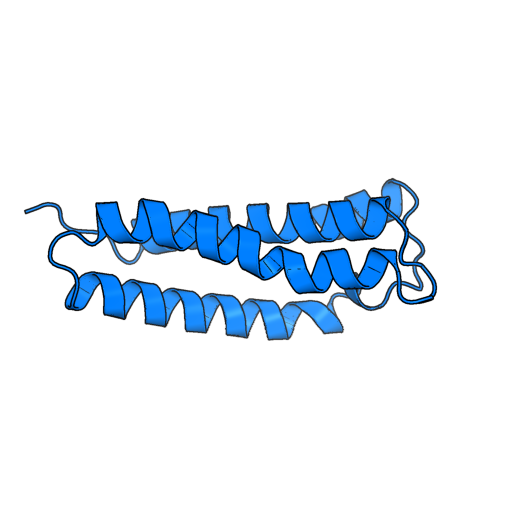 A O 1
ATOM 597 N N . ALA A 1 85 ? 7.452 4.287 -12.036 1.00 76.06 85 ALA A N 1
ATOM 598 C CA . ALA A 1 85 ? 6.005 4.480 -11.980 1.00 76.06 85 ALA A CA 1
ATOM 599 C C . ALA A 1 85 ? 5.257 3.167 -11.679 1.00 76.06 85 ALA A C 1
ATOM 601 O O . ALA A 1 85 ? 4.325 3.160 -10.874 1.00 76.06 85 ALA A O 1
ATOM 602 N N . ALA A 1 86 ? 5.683 2.044 -12.265 1.00 75.00 86 ALA A N 1
ATOM 603 C CA . ALA A 1 86 ? 5.105 0.732 -11.986 1.00 75.00 86 ALA A CA 1
ATOM 604 C C . ALA A 1 86 ? 5.308 0.293 -10.522 1.00 75.00 86 ALA A C 1
ATOM 606 O O . ALA A 1 86 ? 4.369 -0.226 -9.911 1.00 75.00 86 ALA A O 1
ATOM 607 N N . LEU A 1 87 ? 6.484 0.543 -9.935 1.00 76.69 87 LEU A N 1
ATOM 608 C CA . LEU A 1 87 ? 6.751 0.285 -8.513 1.00 76.69 87 LEU A CA 1
ATOM 609 C C . LEU A 1 87 ? 5.868 1.147 -7.603 1.00 76.69 87 LEU A C 1
ATOM 611 O O . LEU A 1 87 ? 5.228 0.628 -6.687 1.00 76.69 87 LEU A O 1
ATOM 615 N N . MET A 1 88 ? 5.730 2.438 -7.904 1.00 78.38 88 MET A N 1
ATOM 616 C CA . MET A 1 88 ? 4.858 3.330 -7.134 1.00 78.38 88 MET A CA 1
ATOM 617 C C . MET A 1 88 ? 3.392 2.878 -7.193 1.00 78.38 88 MET A C 1
ATOM 619 O O . MET A 1 88 ? 2.700 2.836 -6.174 1.00 78.38 88 MET A O 1
ATOM 623 N N . VAL A 1 89 ? 2.909 2.473 -8.374 1.00 81.06 89 VAL A N 1
ATOM 624 C CA . VAL A 1 89 ? 1.559 1.906 -8.535 1.00 81.06 89 VAL A CA 1
ATOM 625 C C . VAL A 1 89 ? 1.408 0.619 -7.723 1.00 81.06 89 VAL A C 1
ATOM 627 O O . VAL A 1 89 ? 0.380 0.426 -7.070 1.00 81.06 89 VAL A O 1
ATOM 630 N N . MET A 1 90 ? 2.424 -0.247 -7.705 1.00 80.81 90 MET A N 1
ATOM 631 C CA . MET A 1 90 ? 2.416 -1.464 -6.893 1.00 80.81 90 MET A CA 1
ATOM 632 C C . MET A 1 90 ? 2.243 -1.147 -5.402 1.00 80.81 90 MET A C 1
ATOM 634 O O . MET A 1 90 ? 1.390 -1.760 -4.757 1.00 80.81 90 MET A O 1
ATOM 638 N N . HIS A 1 91 ? 2.980 -0.172 -4.867 1.00 80.06 91 HIS A N 1
ATOM 639 C CA . HIS A 1 91 ? 2.854 0.268 -3.474 1.00 80.06 91 HIS A CA 1
ATOM 640 C C . HIS A 1 91 ? 1.428 0.723 -3.137 1.00 80.06 91 HIS A C 1
ATOM 642 O O . HIS A 1 91 ? 0.869 0.315 -2.116 1.00 80.06 91 HIS A O 1
ATOM 648 N N . VAL A 1 92 ? 0.792 1.495 -4.024 1.00 83.06 92 VAL A N 1
ATOM 649 C CA . VAL A 1 92 ? -0.606 1.919 -3.847 1.00 83.06 92 VAL A CA 1
ATOM 650 C C . VAL A 1 92 ? -1.552 0.716 -3.842 1.00 83.06 92 VAL A C 1
ATOM 652 O O . VAL A 1 92 ? -2.402 0.606 -2.958 1.00 83.06 92 VAL A O 1
ATOM 655 N N . VAL A 1 93 ? -1.396 -0.214 -4.789 1.00 81.69 93 VAL A N 1
ATOM 656 C CA . VAL A 1 93 ? -2.235 -1.421 -4.882 1.00 81.69 93 VAL A CA 1
ATOM 657 C C . VAL A 1 93 ? -2.106 -2.283 -3.624 1.00 81.69 93 VAL A C 1
ATOM 659 O O . VAL A 1 93 ? -3.120 -2.698 -3.057 1.00 81.69 93 VAL A O 1
ATOM 662 N N . VAL A 1 94 ? -0.879 -2.522 -3.155 1.00 79.94 94 VAL A N 1
ATOM 663 C CA . VAL A 1 94 ? -0.614 -3.293 -1.932 1.00 79.94 94 VAL A CA 1
ATOM 664 C C . VAL A 1 94 ? -1.222 -2.598 -0.717 1.00 79.94 94 VAL A C 1
ATOM 666 O O . VAL A 1 94 ? -1.892 -3.252 0.081 1.00 79.94 94 VAL A O 1
ATOM 669 N N . ALA A 1 95 ? -1.070 -1.277 -0.595 1.00 79.75 95 ALA A N 1
ATOM 670 C CA . ALA A 1 95 ? -1.651 -0.516 0.505 1.00 79.75 95 ALA A CA 1
ATOM 671 C C . ALA A 1 95 ? -3.185 -0.603 0.523 1.00 79.75 95 ALA A C 1
ATOM 673 O O . ALA A 1 95 ? -3.777 -0.853 1.573 1.00 79.75 95 ALA A O 1
ATOM 674 N N . VAL A 1 96 ? -3.844 -0.465 -0.632 1.00 81.69 96 VAL A N 1
ATOM 675 C CA . VAL A 1 96 ? -5.307 -0.595 -0.743 1.00 81.69 96 VAL A CA 1
ATOM 676 C C . VAL A 1 96 ? -5.772 -2.004 -0.372 1.00 81.69 96 VAL A C 1
ATOM 678 O O . VAL A 1 96 ? -6.740 -2.154 0.384 1.00 81.69 96 VAL A O 1
ATOM 681 N N . ALA A 1 97 ? -5.082 -3.036 -0.863 1.00 78.75 97 ALA A N 1
ATOM 682 C CA . ALA A 1 97 ? -5.398 -4.425 -0.552 1.00 78.75 97 ALA A CA 1
ATOM 683 C C . ALA A 1 97 ? -5.234 -4.711 0.950 1.00 78.75 97 ALA A C 1
ATOM 685 O O . ALA A 1 97 ? -6.156 -5.231 1.581 1.00 78.75 97 ALA A O 1
ATOM 686 N N . ALA A 1 98 ? -4.109 -4.295 1.537 1.00 76.38 98 ALA A N 1
ATOM 687 C CA . ALA A 1 98 ? -3.813 -4.464 2.955 1.00 76.38 98 ALA A CA 1
ATOM 688 C C . ALA A 1 98 ? -4.826 -3.728 3.840 1.00 76.38 98 ALA A C 1
ATOM 690 O O . ALA A 1 98 ? -5.400 -4.328 4.742 1.00 76.38 98 ALA A O 1
ATOM 691 N N . VAL A 1 99 ? -5.134 -2.459 3.553 1.00 78.88 99 VAL A N 1
ATOM 692 C CA . VAL A 1 99 ? -6.112 -1.679 4.330 1.00 78.88 99 VAL A CA 1
ATOM 693 C C . VAL A 1 99 ? -7.506 -2.294 4.248 1.00 78.88 99 VAL A C 1
ATOM 695 O O . VAL A 1 99 ? -8.202 -2.380 5.260 1.00 78.88 99 VAL A O 1
ATOM 698 N N . THR A 1 100 ? -7.926 -2.748 3.066 1.00 80.25 100 THR A N 1
ATOM 699 C CA . THR A 1 100 ? -9.214 -3.436 2.898 1.00 80.25 100 THR A CA 1
ATOM 700 C C . THR A 1 100 ? -9.255 -4.738 3.698 1.00 80.25 100 THR A C 1
ATOM 702 O O . THR A 1 100 ? -10.240 -5.004 4.391 1.00 80.25 100 THR A O 1
ATOM 705 N N . ALA A 1 101 ? -8.175 -5.523 3.656 1.00 78.94 101 ALA A N 1
ATOM 706 C CA . ALA A 1 101 ? -8.043 -6.754 4.426 1.00 78.94 101 AL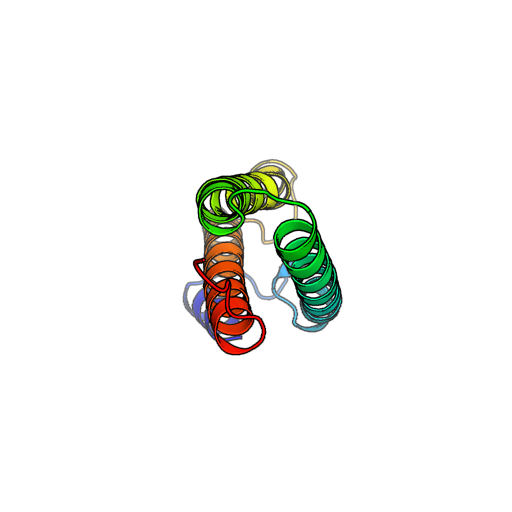A A CA 1
ATOM 707 C C . ALA A 1 101 ? -8.067 -6.483 5.938 1.00 78.94 101 ALA A C 1
ATOM 709 O O . ALA A 1 101 ? -8.851 -7.102 6.656 1.00 78.94 101 ALA A O 1
ATOM 710 N N . TYR A 1 102 ? -7.298 -5.508 6.428 1.00 77.94 102 TYR A N 1
ATOM 711 C CA . TYR A 1 102 ? -7.274 -5.148 7.846 1.00 77.94 102 TYR A CA 1
ATOM 712 C C . TYR A 1 102 ? -8.621 -4.630 8.329 1.00 77.94 102 TYR A C 1
ATOM 714 O O . TYR A 1 102 ? -9.048 -4.992 9.416 1.00 77.94 102 TYR A O 1
ATOM 722 N N . ARG A 1 103 ? -9.350 -3.852 7.524 1.00 80.12 103 ARG A N 1
ATOM 723 C CA . ARG A 1 103 ? -10.707 -3.420 7.890 1.00 80.12 103 ARG A CA 1
ATOM 724 C C . ARG A 1 103 ? -11.691 -4.581 8.014 1.00 80.12 103 ARG A C 1
ATOM 726 O O . ARG A 1 103 ? -12.583 -4.504 8.852 1.00 80.12 103 ARG A O 1
ATOM 733 N N . ARG A 1 104 ? -11.547 -5.631 7.199 1.00 77.56 104 ARG A N 1
ATOM 734 C CA . ARG A 1 104 ? -12.413 -6.820 7.259 1.00 77.56 104 ARG A CA 1
ATOM 735 C C . ARG A 1 104 ? -12.047 -7.765 8.400 1.00 77.56 104 ARG A C 1
ATOM 737 O O . ARG A 1 104 ? -12.939 -8.254 9.078 1.00 77.56 104 ARG A O 1
ATOM 744 N N . VAL A 1 105 ? -10.756 -8.025 8.601 1.00 77.50 105 VAL A N 1
ATOM 745 C CA . VAL A 1 105 ? -10.261 -9.004 9.585 1.00 77.50 105 VAL A CA 1
ATOM 746 C C . VAL A 1 105 ? -10.119 -8.386 10.981 1.00 77.50 105 VAL A C 1
ATOM 748 O O . VAL A 1 105 ? -10.346 -9.049 11.988 1.00 77.50 105 VAL A O 1
ATOM 751 N N . LEU A 1 106 ? -9.771 -7.101 11.052 1.00 73.94 106 LEU A N 1
ATOM 752 C CA . LEU A 1 106 ? -9.553 -6.327 12.278 1.00 73.94 106 LEU A CA 1
ATOM 753 C C . LEU A 1 106 ? -10.409 -5.046 12.258 1.00 73.94 106 LEU A C 1
ATOM 755 O O . LEU A 1 106 ? -9.858 -3.935 12.228 1.00 73.94 106 LEU A O 1
ATOM 759 N N . PRO A 1 107 ? -11.751 -5.174 12.272 1.00 72.25 107 PRO A N 1
ATOM 760 C CA . PRO A 1 107 ? -12.641 -4.026 12.214 1.00 72.25 107 PRO A CA 1
ATOM 761 C C . PRO A 1 107 ? -12.367 -3.066 13.374 1.00 72.25 107 PRO A C 1
ATOM 763 O O . PRO A 1 107 ? -12.222 -3.450 14.541 1.00 72.25 107 PRO A O 1
ATOM 766 N N . LEU A 1 108 ? -12.283 -1.783 13.030 1.00 68.25 108 LEU A N 1
ATOM 767 C CA . LEU A 1 108 ? -12.172 -0.703 13.997 1.00 68.25 108 LEU A CA 1
ATOM 768 C C . LEU A 1 108 ? -13.573 -0.491 14.571 1.00 68.25 108 LEU A C 1
ATOM 770 O O . LEU A 1 108 ? -14.430 0.096 13.917 1.00 68.25 108 LEU A O 1
ATOM 774 N N . THR A 1 109 ? -13.835 -1.033 15.757 1.00 60.00 109 THR A N 1
ATOM 775 C CA . THR A 1 109 ? -15.089 -0.789 16.474 1.00 60.00 109 THR A CA 1
ATOM 776 C C . THR A 1 109 ? -15.179 0.699 16.788 1.00 60.00 109 THR A C 1
ATOM 778 O O . THR A 1 109 ? -14.437 1.194 17.636 1.00 60.00 109 THR A O 1
ATOM 781 N N . VAL A 1 110 ? -16.055 1.406 16.077 1.00 54.03 110 VAL A N 1
ATOM 782 C CA . VAL A 1 110 ? -16.490 2.751 16.453 1.00 54.03 110 VAL A CA 1
ATOM 783 C C . VAL A 1 110 ? -17.312 2.575 17.730 1.00 54.03 110 VAL A C 1
ATOM 785 O O . VAL A 1 110 ? -18.325 1.877 17.705 1.00 54.03 110 VAL A O 1
ATOM 788 N N . ARG A 1 111 ? -16.811 3.091 18.855 1.00 48.81 111 ARG A N 1
ATOM 789 C CA . ARG A 1 111 ? -17.609 3.288 20.070 1.00 48.81 111 ARG A CA 1
ATOM 790 C C . ARG A 1 111 ? -18.173 4.694 20.051 1.00 48.81 111 ARG A C 1
ATOM 792 O O . ARG A 1 111 ? -17.410 5.597 19.639 1.00 48.81 111 ARG A O 1
#